Protein AF-K1RDN7-F1 (afdb_monomer_lite)

InterPro domains:
  IPR003491 Replication initiation protein-like, C-terminal [PF02486] (6-157)

Radius of gyration: 23.12 Å; chains: 1; bounding box: 84×65×44 Å

pLDDT: mean 83.83, std 17.87, range [38.31, 98.19]

Secondary structure (DSSP, 8-state):
----SS-S--HHHHHHHHHTT-EEESS--EEEEEEE-SSS-EEEEEEES-TTSSEEEEEEEHHHHHHHHHT--HHHH---EEEEEEE-HHHHHHHHHHHHH-GGGHHHHHHHHHHHHEEEB---TT---GGGSPBPHHHHHHHHTTGGGS---------------------

Structure (mmCIF, N/CA/C/O backbone):
data_AF-K1RDN7-F1
#
_entry.id   AF-K1RDN7-F1
#
loop_
_atom_site.group_PDB
_atom_site.id
_atom_site.type_symbol
_atom_site.label_atom_id
_atom_site.label_alt_id
_atom_site.label_comp_id
_atom_site.label_asym_id
_atom_site.label_entity_id
_atom_site.label_seq_id
_atom_site.pdbx_PDB_ins_code
_atom_site.Cartn_x
_atom_site.Cartn_y
_atom_site.Cartn_z
_atom_site.occupancy
_atom_site.B_iso_or_equiv
_atom_site.auth_seq_id
_atom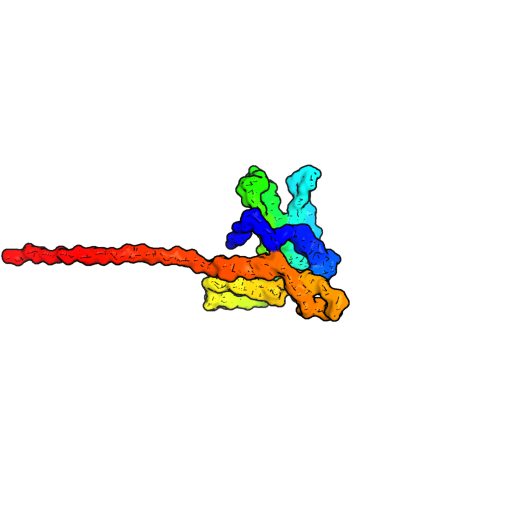_site.auth_comp_id
_atom_site.auth_asym_id
_atom_site.auth_atom_id
_atom_site.pdbx_PDB_model_num
ATOM 1 N N . MET A 1 1 ? -11.473 -11.275 1.035 1.00 49.31 1 MET A N 1
ATOM 2 C CA . MET A 1 1 ? -11.074 -10.409 2.170 1.00 49.31 1 MET A CA 1
ATOM 3 C C . MET A 1 1 ? -10.368 -11.275 3.200 1.00 49.31 1 MET A C 1
ATOM 5 O O . MET A 1 1 ? -10.988 -12.215 3.675 1.00 49.31 1 MET A O 1
ATOM 9 N N . ILE A 1 2 ? -9.098 -11.007 3.515 1.00 50.62 2 ILE A N 1
ATOM 10 C CA . ILE A 1 2 ? -8.327 -11.849 4.446 1.00 50.62 2 ILE A CA 1
ATOM 11 C C . ILE A 1 2 ? -8.415 -11.241 5.843 1.00 50.62 2 ILE A C 1
ATOM 13 O O . ILE A 1 2 ? -7.795 -10.215 6.106 1.00 50.62 2 ILE A O 1
ATOM 17 N N . ARG A 1 3 ? -9.215 -11.842 6.726 1.00 57.50 3 ARG A N 1
ATOM 18 C CA . ARG A 1 3 ? -9.171 -11.544 8.162 1.00 57.50 3 ARG A CA 1
ATOM 19 C C . ARG A 1 3 ? -8.335 -12.628 8.818 1.00 57.50 3 ARG A C 1
ATOM 21 O O . ARG A 1 3 ? -8.731 -13.790 8.816 1.00 57.50 3 ARG A O 1
ATOM 28 N N . THR A 1 4 ? -7.171 -12.271 9.338 1.00 57.75 4 THR A N 1
ATOM 29 C CA . THR A 1 4 ? -6.320 -13.197 10.086 1.00 57.75 4 THR A CA 1
ATOM 30 C C . THR A 1 4 ? -6.313 -12.795 11.554 1.00 57.75 4 THR A C 1
ATOM 32 O O . THR A 1 4 ? -6.238 -11.612 11.868 1.00 57.75 4 THR A O 1
ATOM 35 N N . LYS A 1 5 ? -6.337 -13.774 12.472 1.00 64.19 5 LYS A N 1
ATOM 36 C CA . LYS A 1 5 ? -6.191 -13.507 13.920 1.00 64.19 5 LYS A CA 1
ATOM 37 C C . LYS A 1 5 ? -4.914 -12.715 14.239 1.00 64.19 5 LYS A C 1
ATOM 39 O O . LYS A 1 5 ? -4.887 -11.940 15.184 1.00 64.19 5 LYS A O 1
ATOM 44 N N . LYS A 1 6 ? -3.860 -12.914 13.440 1.00 79.62 6 LYS A N 1
ATOM 45 C CA . LYS A 1 6 ? -2.614 -12.146 13.482 1.00 79.62 6 LYS A CA 1
ATOM 46 C C . LYS A 1 6 ? -2.371 -11.515 12.110 1.00 79.62 6 LYS A C 1
ATOM 48 O O . LYS A 1 6 ? -2.288 -12.275 11.138 1.00 79.62 6 LYS A O 1
ATOM 53 N N . PRO A 1 7 ? -2.246 -10.184 11.995 1.00 87.25 7 PRO A N 1
ATOM 54 C CA . PRO A 1 7 ? -2.003 -9.545 10.709 1.00 87.25 7 PRO A CA 1
ATOM 55 C C . PRO A 1 7 ? -0.635 -9.962 10.151 1.00 87.25 7 PRO A C 1
ATOM 57 O O . PRO A 1 7 ? 0.291 -10.280 10.903 1.00 87.25 7 PRO A O 1
ATOM 60 N N . PHE A 1 8 ? -0.500 -9.981 8.822 1.00 92.00 8 PHE A N 1
ATOM 61 C CA . PHE A 1 8 ? 0.778 -10.301 8.172 1.00 92.00 8 PHE A CA 1
ATOM 62 C C . PHE A 1 8 ? 1.851 -9.256 8.481 1.00 92.00 8 PHE A C 1
ATOM 64 O O . PHE A 1 8 ? 3.015 -9.613 8.644 1.00 92.00 8 PHE A O 1
ATOM 71 N N . PHE A 1 9 ? 1.437 -7.997 8.604 1.00 94.69 9 PHE A N 1
ATOM 72 C CA . PHE A 1 9 ? 2.261 -6.843 8.938 1.00 94.69 9 PHE A CA 1
ATOM 73 C C . PHE A 1 9 ? 1.429 -5.803 9.699 1.00 94.69 9 PHE A C 1
ATOM 75 O O . PHE A 1 9 ? 0.199 -5.811 9.635 1.00 94.69 9 PHE A O 1
ATOM 82 N N . THR A 1 10 ? 2.094 -4.881 10.390 1.00 95.88 10 THR A N 1
ATOM 83 C CA . THR A 1 10 ? 1.486 -3.639 10.886 1.00 95.88 10 THR A CA 1
ATOM 84 C C . THR A 1 10 ? 1.739 -2.495 9.905 1.00 95.88 10 THR A C 1
ATOM 86 O O . THR A 1 10 ? 2.680 -2.549 9.111 1.00 95.88 10 THR A O 1
ATOM 89 N N . ILE A 1 11 ? 0.935 -1.430 9.964 1.00 97.44 11 ILE A N 1
ATOM 90 C CA . ILE A 1 11 ? 1.168 -0.245 9.121 1.00 97.44 11 ILE A CA 1
ATOM 91 C C . ILE A 1 11 ? 2.503 0.417 9.470 1.00 97.44 11 ILE A C 1
ATOM 93 O O . ILE A 1 11 ? 3.245 0.815 8.580 1.00 97.44 11 ILE A O 1
ATOM 97 N N . GLU A 1 12 ? 2.875 0.402 10.749 1.00 96.62 12 GLU A N 1
ATOM 98 C CA . GLU A 1 12 ? 4.179 0.869 11.225 1.00 96.62 12 GLU A CA 1
ATOM 99 C C . GLU A 1 12 ? 5.355 0.091 10.605 1.00 96.62 12 GLU A C 1
ATOM 101 O O . GLU A 1 12 ? 6.395 0.664 10.291 1.00 96.62 12 GLU A O 1
ATOM 106 N N . GLN A 1 13 ? 5.208 -1.221 10.382 1.00 97.31 13 GLN A N 1
ATOM 107 C CA . GLN A 1 13 ? 6.231 -2.006 9.682 1.00 97.31 13 GLN A CA 1
ATOM 108 C C . GLN A 1 13 ? 6.373 -1.580 8.217 1.00 97.31 13 GLN A C 1
ATOM 110 O O . GLN A 1 13 ? 7.496 -1.511 7.722 1.00 97.31 13 GLN A O 1
ATOM 115 N N . ILE A 1 14 ? 5.263 -1.280 7.537 1.00 97.88 14 ILE A N 1
ATOM 116 C CA . ILE A 1 14 ? 5.277 -0.776 6.157 1.00 97.88 14 ILE A CA 1
ATOM 117 C C . ILE A 1 14 ? 5.908 0.620 6.098 1.00 97.88 14 ILE A C 1
ATOM 119 O O . ILE A 1 14 ? 6.799 0.844 5.280 1.00 97.88 14 ILE A O 1
ATOM 123 N N . LYS A 1 15 ? 5.520 1.524 7.006 1.00 97.81 15 LYS A N 1
ATOM 124 C CA . LYS A 1 15 ? 6.100 2.867 7.150 1.00 97.81 15 LYS A CA 1
ATOM 125 C C . LYS A 1 15 ? 7.619 2.798 7.291 1.00 97.81 15 LYS A C 1
ATOM 127 O O . LYS A 1 15 ? 8.331 3.356 6.464 1.00 97.81 15 LYS A O 1
ATOM 132 N N . LYS A 1 16 ? 8.119 1.999 8.241 1.00 97.88 16 LYS A N 1
ATOM 133 C CA . LYS A 1 16 ? 9.564 1.812 8.467 1.00 97.88 16 LYS A CA 1
ATOM 134 C C . LYS A 1 16 ? 10.299 1.250 7.252 1.00 97.88 16 LYS A C 1
ATOM 136 O O . LYS A 1 16 ? 11.471 1.555 7.064 1.00 97.88 16 LYS A O 1
ATOM 141 N N . LYS A 1 17 ? 9.650 0.406 6.440 1.00 97.69 17 LYS A N 1
ATOM 142 C CA . LYS A 1 17 ? 10.234 -0.065 5.177 1.00 97.69 17 LYS A CA 1
ATOM 143 C C . LYS A 1 17 ? 10.346 1.054 4.147 1.00 97.69 17 LYS A C 1
ATOM 145 O O . LYS A 1 17 ? 11.351 1.101 3.449 1.00 97.69 17 LYS A O 1
ATOM 150 N N . CYS A 1 18 ? 9.357 1.942 4.074 1.00 96.69 18 CYS A N 1
ATOM 151 C CA . CYS A 1 18 ? 9.392 3.097 3.180 1.00 96.69 18 CYS A CA 1
ATOM 152 C C . CYS A 1 18 ? 10.462 4.105 3.623 1.00 96.69 18 CYS A C 1
ATOM 154 O O . CYS A 1 18 ? 11.335 4.427 2.832 1.00 96.69 18 CYS A O 1
ATOM 156 N N . GLU A 1 19 ? 10.483 4.491 4.905 1.00 96.69 19 GLU A N 1
ATOM 157 C CA . GLU A 1 19 ? 11.457 5.446 5.474 1.00 96.69 19 GLU A CA 1
ATOM 158 C C . GLU A 1 19 ? 12.918 5.011 5.316 1.00 96.69 19 GLU A C 1
ATOM 160 O O . GLU A 1 19 ? 13.817 5.841 5.223 1.00 96.69 19 GLU A O 1
ATOM 165 N N . LYS A 1 20 ? 13.167 3.699 5.300 1.00 96.25 20 LYS A N 1
ATOM 166 C CA . LYS A 1 20 ? 14.504 3.129 5.095 1.00 96.25 20 LYS A CA 1
ATOM 167 C C . LYS A 1 20 ? 14.833 2.861 3.631 1.00 96.25 20 LYS A C 1
ATOM 169 O O . LYS A 1 20 ? 15.864 2.253 3.353 1.00 96.25 20 LYS A O 1
ATOM 174 N N . GLU A 1 21 ? 13.954 3.239 2.706 1.00 94.75 21 GLU A N 1
ATOM 175 C CA . GLU A 1 21 ? 14.094 2.934 1.282 1.00 94.75 21 GLU A CA 1
ATOM 176 C C . GLU A 1 21 ? 14.220 1.415 1.012 1.00 94.75 21 GLU A C 1
ATOM 178 O O . GLU A 1 21 ? 14.830 0.972 0.038 1.00 94.75 21 GLU A O 1
ATOM 183 N N . GLU A 1 22 ? 13.623 0.583 1.872 1.00 96.06 22 GLU A N 1
ATOM 184 C CA . GLU A 1 22 ? 13.632 -0.886 1.818 1.00 96.06 22 GLU A CA 1
ATOM 185 C C . GLU A 1 22 ? 12.418 -1.437 1.046 1.00 96.06 22 GLU A C 1
ATOM 187 O O . GLU A 1 22 ? 11.796 -2.441 1.423 1.00 96.06 22 GLU A O 1
ATOM 192 N N . PHE A 1 23 ? 12.079 -0.783 -0.063 1.00 95.88 23 PHE A N 1
ATOM 193 C CA . PHE A 1 23 ? 11.036 -1.200 -0.991 1.00 95.88 23 PHE A CA 1
ATOM 194 C C . PHE A 1 23 ? 11.439 -0.906 -2.441 1.00 95.88 23 PHE A C 1
ATOM 196 O O . PHE A 1 23 ? 12.339 -0.112 -2.715 1.00 95.88 23 PHE A O 1
ATOM 203 N N . ILE A 1 24 ? 10.786 -1.594 -3.370 1.00 93.62 24 ILE A N 1
ATOM 204 C CA . ILE A 1 24 ? 10.890 -1.383 -4.812 1.00 93.62 24 ILE A CA 1
ATOM 205 C C . ILE A 1 24 ? 9.469 -1.177 -5.315 1.00 93.62 24 ILE A C 1
ATOM 207 O O . ILE A 1 24 ? 8.608 -2.024 -5.065 1.00 93.62 24 ILE A O 1
ATOM 211 N N . SER A 1 25 ? 9.235 -0.065 -6.004 1.00 90.62 25 SER A N 1
ATOM 212 C CA . SER A 1 25 ? 7.958 0.263 -6.629 1.00 90.62 25 SER A CA 1
ATOM 213 C C . SER A 1 25 ? 8.193 0.859 -8.010 1.00 90.62 25 SER A C 1
ATOM 215 O O . SER A 1 25 ? 9.180 1.558 -8.223 1.00 90.62 25 SER A O 1
ATOM 217 N N . ASN A 1 26 ? 7.252 0.630 -8.922 1.00 79.31 26 ASN A N 1
ATOM 218 C CA . ASN A 1 26 ? 7.218 1.296 -10.229 1.00 79.31 26 ASN A CA 1
ATOM 219 C C . ASN A 1 26 ? 6.638 2.722 -10.159 1.00 79.31 26 ASN A C 1
ATOM 221 O O . ASN A 1 26 ? 6.440 3.362 -11.189 1.00 79.31 26 ASN A O 1
ATOM 225 N N . SER A 1 27 ? 6.298 3.195 -8.961 1.00 69.69 27 SER A N 1
ATOM 226 C CA . SER A 1 27 ? 5.757 4.526 -8.706 1.00 69.69 27 SER A CA 1
ATOM 227 C C . SER A 1 27 ? 6.665 5.304 -7.756 1.00 69.69 27 SER A C 1
ATOM 229 O O . SER A 1 27 ? 7.200 4.746 -6.798 1.00 69.69 27 SER A O 1
ATOM 231 N N . GLU A 1 28 ? 6.843 6.594 -8.042 1.00 70.50 28 GLU A N 1
ATOM 232 C CA . GLU A 1 28 ? 7.702 7.474 -7.253 1.00 70.50 28 GLU A CA 1
ATOM 233 C C . GLU A 1 28 ? 6.973 7.999 -6.013 1.00 70.50 28 GLU A C 1
ATOM 235 O O . GLU A 1 28 ? 5.800 8.389 -6.070 1.00 70.50 28 GLU A O 1
ATOM 240 N N . GLY A 1 29 ? 7.706 8.027 -4.900 1.00 88.19 29 GLY A N 1
ATOM 241 C CA . GLY A 1 29 ? 7.289 8.642 -3.648 1.00 88.19 29 GLY A CA 1
ATOM 242 C C . GLY A 1 29 ? 6.408 7.769 -2.755 1.00 88.19 29 GLY A C 1
ATOM 243 O O . GLY A 1 29 ? 5.723 6.834 -3.180 1.00 88.19 29 GLY A O 1
ATOM 244 N N . TYR A 1 30 ? 6.417 8.122 -1.478 1.00 94.69 30 TYR A N 1
ATOM 245 C CA . TYR A 1 30 ? 5.490 7.620 -0.478 1.00 94.69 30 TYR A CA 1
ATOM 246 C C . TYR A 1 30 ? 5.042 8.781 0.408 1.00 94.69 30 TYR A C 1
ATOM 248 O O . TYR A 1 30 ? 5.734 9.789 0.544 1.00 94.69 30 TYR A O 1
ATOM 256 N N . HIS A 1 31 ? 3.865 8.640 0.999 1.00 95.25 31 HIS A N 1
ATOM 257 C CA . HIS A 1 31 ? 3.333 9.588 1.964 1.00 95.25 31 HIS A CA 1
ATOM 258 C C . HIS A 1 31 ? 2.705 8.831 3.125 1.00 95.25 31 HIS A C 1
ATOM 260 O O . HIS A 1 31 ? 2.283 7.682 2.981 1.00 95.25 31 HIS A O 1
ATOM 266 N N . PHE A 1 32 ? 2.670 9.464 4.286 1.00 97.00 32 PHE A N 1
ATOM 267 C CA . PHE A 1 32 ? 2.204 8.842 5.502 1.00 97.00 32 PHE A CA 1
ATOM 268 C C . PHE A 1 32 ? 1.297 9.796 6.267 1.00 97.00 32 PHE A C 1
ATOM 270 O O . PHE A 1 32 ? 1.701 10.914 6.574 1.00 97.00 32 PHE A O 1
ATOM 277 N N . ASP A 1 33 ? 0.108 9.295 6.590 1.00 96.94 33 ASP A N 1
ATOM 278 C CA . ASP A 1 33 ? -0.909 9.990 7.367 1.00 96.94 33 ASP A CA 1
ATOM 279 C C . ASP A 1 33 ? -1.111 9.290 8.712 1.00 96.94 33 ASP A C 1
ATOM 281 O O . ASP A 1 33 ? -1.247 8.061 8.785 1.00 96.94 33 ASP A O 1
ATOM 285 N N . GLU A 1 34 ? -1.230 10.093 9.769 1.00 96.19 34 GLU A N 1
ATOM 286 C CA . GLU A 1 34 ? -1.779 9.668 11.053 1.00 96.19 34 GLU A CA 1
ATOM 287 C C . GLU A 1 34 ? -2.970 10.542 11.423 1.00 96.19 34 GLU A C 1
ATOM 289 O O . GLU A 1 34 ? -2.948 11.760 11.267 1.00 96.19 34 GLU A O 1
ATOM 294 N N . SER A 1 35 ? -4.007 9.910 11.959 1.00 94.50 35 SER A N 1
ATOM 295 C CA . SER A 1 35 ? -5.165 10.599 12.526 1.00 94.50 35 SER A CA 1
ATOM 296 C C . SER A 1 35 ? -5.396 10.125 13.954 1.00 94.50 35 SER A C 1
ATOM 298 O O . SER A 1 35 ? -5.110 8.969 14.279 1.00 94.50 35 SER A O 1
ATOM 300 N N . LYS A 1 36 ? -5.887 11.014 14.825 1.00 94.94 36 LYS A N 1
ATOM 301 C CA . LYS A 1 36 ? -6.220 10.660 16.210 1.00 94.94 36 LYS A CA 1
ATOM 302 C C . LYS A 1 36 ? -7.262 9.536 16.209 1.00 94.94 36 LYS A C 1
ATOM 304 O O . LYS A 1 36 ? -8.287 9.667 15.542 1.00 94.94 36 LYS A O 1
ATOM 309 N N . PHE A 1 37 ? -6.995 8.455 16.940 1.00 92.69 37 PHE A N 1
ATOM 310 C CA . PHE A 1 37 ? -7.953 7.367 17.144 1.00 92.69 37 PHE A CA 1
ATOM 311 C C . PHE A 1 37 ? -8.526 7.412 18.563 1.00 92.69 37 PHE A C 1
ATOM 313 O O . PHE A 1 37 ? -9.740 7.495 18.724 1.00 92.69 37 PHE A O 1
ATOM 320 N N . ASP A 1 38 ? -7.651 7.458 19.566 1.00 89.81 38 ASP A N 1
ATOM 321 C CA . ASP A 1 38 ? -7.985 7.752 20.960 1.00 89.81 38 ASP A CA 1
ATOM 322 C C . ASP A 1 38 ? -6.914 8.686 21.567 1.00 89.81 38 ASP A C 1
ATOM 324 O O . ASP A 1 38 ? -6.175 9.345 20.830 1.00 89.81 38 ASP A O 1
ATOM 328 N N . ASP A 1 39 ? -6.866 8.836 22.891 1.00 89.88 39 ASP A N 1
ATOM 329 C CA . ASP A 1 39 ? -5.916 9.741 23.554 1.00 89.88 39 ASP A CA 1
ATOM 330 C C . ASP A 1 39 ? -4.456 9.256 23.519 1.00 89.88 39 ASP A C 1
ATOM 332 O O . ASP A 1 39 ? -3.546 10.069 23.680 1.00 89.88 39 ASP A O 1
ATOM 336 N N . PHE A 1 40 ? -4.219 7.967 23.268 1.00 91.06 40 PHE A N 1
ATOM 337 C CA . PHE A 1 40 ? -2.891 7.345 23.287 1.00 91.06 40 PHE A CA 1
ATOM 338 C C . PHE A 1 40 ? -2.523 6.636 21.976 1.00 91.06 40 PHE A C 1
ATOM 340 O O . PHE A 1 40 ? -1.392 6.169 21.829 1.00 91.06 40 PHE A O 1
ATOM 347 N N . ASP A 1 41 ? -3.447 6.556 21.019 1.00 92.81 41 ASP A N 1
ATOM 348 C CA . ASP A 1 41 ? -3.276 5.821 19.774 1.00 92.81 41 ASP A CA 1
ATOM 349 C C . ASP A 1 41 ? -3.777 6.602 18.545 1.00 92.81 41 ASP A C 1
ATOM 351 O O . ASP A 1 41 ? -4.710 7.411 18.581 1.00 92.81 41 ASP A O 1
ATOM 355 N N . THR A 1 42 ? -3.142 6.326 17.406 1.00 95.75 42 THR A N 1
ATOM 356 C CA . THR A 1 42 ? -3.424 6.945 16.105 1.00 95.75 42 THR A CA 1
ATOM 357 C C . THR A 1 42 ? -3.737 5.892 15.051 1.00 95.75 42 THR A C 1
ATOM 359 O O . THR A 1 42 ? -3.131 4.816 15.022 1.00 95.75 42 THR A O 1
ATOM 362 N N . ALA A 1 43 ? -4.673 6.191 14.152 1.00 96.62 43 ALA A N 1
ATOM 363 C CA . ALA A 1 43 ? -4.920 5.399 12.954 1.00 96.62 43 ALA A CA 1
ATOM 364 C C . ALA A 1 43 ? -3.930 5.798 11.858 1.00 96.62 43 ALA A C 1
ATOM 366 O O . ALA A 1 43 ? -3.826 6.977 11.510 1.00 96.62 43 ALA A O 1
ATOM 367 N N . LYS A 1 44 ? -3.203 4.812 11.327 1.00 97.94 44 LYS A N 1
ATOM 368 C CA . LYS A 1 44 ? -2.080 5.023 10.411 1.00 97.94 44 LYS A CA 1
ATOM 369 C C . LYS A 1 44 ? -2.442 4.622 8.986 1.00 97.94 44 LYS A C 1
ATOM 371 O O . LYS A 1 44 ? -3.082 3.587 8.776 1.00 97.94 44 LYS A O 1
ATOM 376 N N . THR A 1 45 ? -1.960 5.395 8.015 1.00 98.19 45 THR A N 1
ATOM 377 C CA . THR A 1 45 ? -2.079 5.105 6.580 1.00 98.19 45 THR A CA 1
ATOM 378 C C . THR A 1 45 ? -0.768 5.394 5.856 1.00 98.19 45 THR A C 1
ATOM 380 O O . THR A 1 45 ? -0.214 6.478 5.979 1.00 98.19 45 THR A O 1
ATOM 383 N N . VAL A 1 46 ? -0.287 4.444 5.054 1.00 97.94 46 VAL A N 1
ATOM 384 C CA . VAL A 1 46 ? 0.838 4.620 4.126 1.00 97.94 46 VAL A CA 1
ATOM 385 C C . VAL A 1 46 ? 0.309 4.625 2.695 1.00 97.94 46 VAL A C 1
ATOM 387 O O . VAL A 1 46 ? -0.384 3.691 2.284 1.00 97.94 46 VAL A O 1
ATOM 390 N N . TYR A 1 47 ? 0.692 5.638 1.928 1.00 96.81 47 TYR A N 1
ATOM 391 C CA . TYR A 1 47 ? 0.479 5.746 0.490 1.00 96.81 47 TYR A CA 1
ATOM 392 C C . TYR A 1 47 ? 1.799 5.498 -0.232 1.00 96.81 47 TYR A C 1
ATOM 394 O O . TYR A 1 47 ? 2.824 6.053 0.158 1.00 96.81 47 TYR A O 1
ATOM 402 N N . ILE A 1 48 ? 1.780 4.698 -1.296 1.00 96.12 48 ILE A N 1
ATOM 403 C CA . ILE A 1 48 ? 2.935 4.498 -2.182 1.00 96.12 48 ILE A CA 1
ATOM 404 C C . ILE A 1 48 ? 2.506 4.823 -3.612 1.00 96.12 48 ILE A C 1
ATOM 406 O O . ILE A 1 48 ? 1.527 4.265 -4.116 1.00 96.12 48 ILE A O 1
ATOM 410 N N . GLY A 1 49 ? 3.258 5.710 -4.259 1.00 91.94 49 GLY A N 1
ATOM 411 C CA . GLY A 1 49 ? 2.959 6.274 -5.568 1.00 91.94 49 GLY A CA 1
ATOM 412 C C . GLY A 1 49 ? 2.144 7.566 -5.513 1.00 91.94 49 GLY A C 1
ATOM 413 O O . GLY A 1 49 ? 1.283 7.762 -4.654 1.00 91.94 49 GLY A O 1
ATOM 414 N N . ALA A 1 50 ? 2.398 8.455 -6.472 1.00 82.00 50 ALA A N 1
ATOM 415 C CA . ALA A 1 50 ? 1.716 9.741 -6.577 1.00 82.00 50 ALA A CA 1
ATOM 416 C C . ALA A 1 50 ? 0.202 9.594 -6.832 1.00 82.00 50 ALA A C 1
ATOM 418 O O . ALA A 1 50 ? -0.239 8.715 -7.574 1.00 82.00 50 ALA A O 1
ATOM 419 N N . GLY A 1 51 ? -0.612 10.517 -6.306 1.00 71.19 51 GLY A N 1
ATOM 420 C CA . GLY A 1 51 ? -2.080 10.472 -6.438 1.00 71.19 51 GLY A CA 1
ATOM 421 C C . GLY A 1 51 ? -2.617 10.522 -7.881 1.00 71.19 51 GLY A C 1
ATOM 422 O O . GLY A 1 51 ? -3.721 10.031 -8.144 1.00 71.19 51 GLY A O 1
ATOM 423 N N . LYS A 1 52 ? -1.823 11.076 -8.811 1.00 79.88 52 LYS A N 1
ATOM 424 C CA . LYS A 1 52 ? -2.099 11.132 -10.260 1.00 79.88 52 LYS A CA 1
ATOM 425 C C . LYS A 1 52 ? -1.477 9.976 -11.057 1.00 79.88 52 LYS A C 1
ATOM 427 O O . LYS A 1 52 ? -1.676 9.910 -12.261 1.00 79.88 52 LYS A O 1
ATOM 432 N N . SER A 1 53 ? -0.707 9.093 -10.422 1.00 83.06 53 SER A N 1
ATOM 433 C CA . SER A 1 53 ? -0.073 7.974 -11.123 1.00 83.06 53 SER A CA 1
ATOM 434 C C . SER A 1 53 ? -1.108 6.947 -11.597 1.00 83.06 53 SER A C 1
ATOM 436 O O . SER A 1 53 ? -2.173 6.788 -10.996 1.00 83.06 53 SER A O 1
ATOM 438 N N . GLY A 1 54 ? -0.767 6.212 -12.659 1.00 87.62 54 GLY A N 1
ATOM 439 C CA . GLY A 1 54 ? -1.595 5.115 -13.168 1.00 87.62 54 GLY A CA 1
ATOM 440 C C . GLY A 1 54 ? -1.711 3.924 -12.208 1.00 87.62 54 GLY A C 1
ATOM 441 O O . GLY A 1 54 ? -2.556 3.057 -12.423 1.00 87.62 54 GLY A O 1
ATOM 442 N N . LEU A 1 55 ? -0.856 3.856 -11.178 1.00 90.38 55 LEU A N 1
ATOM 443 C CA . LEU A 1 55 ? -0.836 2.795 -10.174 1.00 90.38 55 LEU A CA 1
ATOM 444 C C . LEU A 1 55 ? -0.341 3.322 -8.821 1.00 90.38 55 LEU A C 1
ATOM 446 O O . LEU A 1 55 ? 0.817 3.723 -8.700 1.00 90.38 55 LEU A O 1
ATOM 450 N N . SER A 1 56 ? -1.191 3.248 -7.798 1.00 93.94 56 SER A N 1
ATOM 451 C CA . SER A 1 56 ? -0.844 3.607 -6.419 1.00 93.94 56 SER A CA 1
ATOM 452 C C . SER A 1 56 ? -1.381 2.599 -5.406 1.00 93.94 56 SER A C 1
ATOM 454 O O . SER A 1 56 ? -2.266 1.792 -5.704 1.00 93.94 56 SER A O 1
ATOM 456 N N . TYR A 1 57 ? -0.832 2.643 -4.194 1.00 95.25 57 TYR A N 1
ATOM 457 C CA . TYR A 1 57 ? -1.161 1.717 -3.116 1.00 95.25 57 TYR A CA 1
ATOM 458 C C . TYR A 1 57 ? -1.503 2.456 -1.831 1.00 95.25 57 TYR A C 1
ATOM 460 O O . TYR A 1 57 ? -0.909 3.491 -1.531 1.00 95.25 57 TYR A O 1
ATOM 468 N N . ARG A 1 58 ? -2.422 1.885 -1.046 1.00 96.19 58 ARG A N 1
ATOM 469 C CA . ARG A 1 58 ? -2.747 2.337 0.312 1.00 96.19 58 ARG A CA 1
ATOM 470 C C . ARG A 1 58 ? -2.692 1.174 1.288 1.00 96.19 58 ARG A C 1
ATOM 472 O O . ARG A 1 58 ? -3.313 0.141 1.047 1.00 96.19 58 ARG A O 1
ATOM 479 N N . PHE A 1 59 ? -1.999 1.362 2.403 1.00 97.25 59 PHE A N 1
ATOM 480 C CA . PHE A 1 59 ? -1.941 0.424 3.522 1.00 97.25 59 PHE A CA 1
ATOM 481 C C . PHE A 1 59 ? -2.425 1.130 4.775 1.00 97.25 59 PHE A C 1
ATOM 483 O O . PHE A 1 59 ? -1.815 2.121 5.160 1.00 97.25 59 PHE A O 1
ATOM 490 N N . TYR A 1 60 ? -3.482 0.645 5.425 1.00 97.50 60 TYR A N 1
ATOM 491 C CA . TYR A 1 60 ? -4.031 1.362 6.577 1.00 97.50 60 TYR A CA 1
ATOM 492 C C . TYR A 1 60 ? -4.714 0.491 7.632 1.00 97.50 60 TYR A C 1
ATOM 494 O O . TYR A 1 60 ? -5.107 -0.657 7.381 1.00 97.50 60 TYR A O 1
ATOM 502 N N . ASP A 1 61 ? -4.843 1.072 8.825 1.00 97.06 61 ASP A N 1
ATOM 503 C CA . ASP A 1 61 ? -5.549 0.517 9.980 1.00 97.06 61 ASP A CA 1
ATOM 504 C C . ASP A 1 61 ? -7.068 0.548 9.752 1.00 97.06 61 ASP A C 1
ATOM 506 O O . ASP A 1 61 ? -7.778 1.470 10.160 1.00 97.06 61 ASP A O 1
ATOM 510 N N . LYS A 1 62 ? -7.584 -0.465 9.049 1.00 95.19 62 LYS A N 1
ATOM 511 C CA . LYS A 1 62 ? -9.011 -0.543 8.725 1.00 95.19 62 LYS A CA 1
ATOM 512 C C . LYS A 1 62 ? -9.868 -0.858 9.943 1.00 95.19 62 LYS A C 1
ATOM 514 O O . LYS A 1 62 ? -11.014 -0.424 9.994 1.00 95.19 62 LYS A O 1
ATOM 519 N N . ASP A 1 63 ? -9.319 -1.601 10.895 1.00 94.88 63 ASP A N 1
ATOM 520 C CA . ASP A 1 63 ? -9.932 -1.815 12.201 1.00 94.88 63 ASP A CA 1
ATOM 521 C C . ASP A 1 63 ? 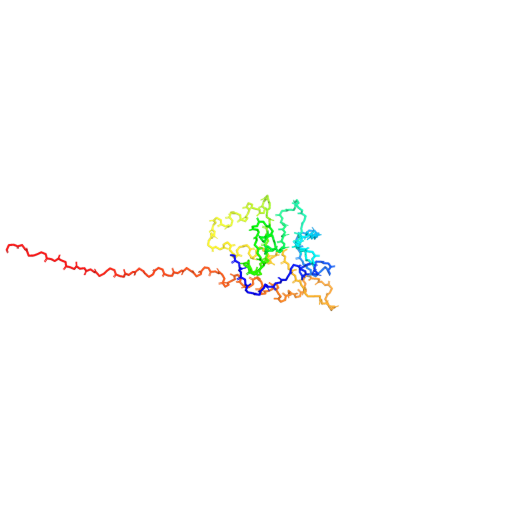-10.277 -0.484 12.871 1.00 94.88 63 ASP A C 1
ATOM 523 O O . ASP A 1 63 ? -11.445 -0.238 13.162 1.00 94.88 63 ASP A O 1
ATOM 527 N N . LYS A 1 64 ? -9.298 0.416 12.985 1.00 95.94 64 LYS A N 1
ATOM 528 C CA . LYS A 1 64 ? -9.493 1.751 13.563 1.00 95.94 64 LYS A CA 1
ATOM 529 C C . LYS A 1 64 ? -10.485 2.600 12.771 1.00 95.94 64 LYS A C 1
ATOM 531 O O . LYS A 1 64 ? -11.375 3.198 13.365 1.00 95.94 64 LYS A O 1
ATOM 536 N N . GLU A 1 65 ? -10.411 2.593 11.437 1.00 94.88 65 GLU A N 1
ATOM 537 C CA . GLU A 1 65 ? -11.397 3.306 10.607 1.00 94.88 65 GLU A CA 1
ATOM 538 C C . GLU A 1 65 ? -12.834 2.823 10.879 1.00 94.88 65 GLU A C 1
ATOM 540 O O . GLU A 1 65 ? -13.758 3.628 10.984 1.00 94.88 65 GLU A O 1
ATOM 545 N N . VAL A 1 66 ? -13.036 1.506 10.990 1.00 94.69 66 VAL A N 1
ATOM 546 C CA . VAL A 1 66 ? -14.355 0.910 11.245 1.00 94.69 66 VAL A CA 1
ATOM 547 C C . VAL A 1 66 ? -14.834 1.229 12.657 1.00 94.69 66 VAL A C 1
ATOM 549 O O . VAL A 1 66 ? -16.001 1.584 12.815 1.00 94.69 66 VAL A O 1
ATOM 552 N N . CYS A 1 67 ? -13.955 1.141 13.657 1.00 95.19 67 CYS A N 1
ATOM 553 C CA . CYS A 1 67 ? -14.246 1.531 15.034 1.00 95.19 67 CYS A CA 1
ATOM 554 C C . CYS A 1 67 ? -14.769 2.970 15.107 1.00 95.19 67 CYS A C 1
ATOM 556 O O . CYS A 1 67 ? -15.866 3.189 15.620 1.00 95.19 67 CYS A O 1
ATOM 558 N N . SER A 1 68 ? -14.053 3.927 14.504 1.00 93.00 68 SER A N 1
ATOM 559 C CA . SER A 1 68 ? -14.451 5.339 14.500 1.00 93.00 68 SER A CA 1
ATOM 560 C C . SER A 1 68 ? -15.751 5.594 13.728 1.00 93.00 68 SER A C 1
ATOM 562 O O . SER A 1 68 ? -16.591 6.363 14.182 1.00 93.00 68 SER A O 1
ATOM 564 N N . LYS A 1 69 ? -15.953 4.950 12.569 1.00 94.56 69 LYS A N 1
ATOM 565 C CA . LYS A 1 69 ? -17.146 5.180 11.727 1.00 94.56 69 LYS A CA 1
ATOM 566 C C . LYS A 1 69 ? -18.421 4.541 12.259 1.00 94.56 69 LYS A C 1
ATOM 568 O O . LYS A 1 69 ? -19.508 5.036 11.982 1.00 94.56 69 LYS A O 1
ATOM 573 N N . HIS A 1 70 ? -18.297 3.411 12.947 1.00 94.31 70 HIS A N 1
ATOM 574 C CA . HIS A 1 70 ? -19.441 2.603 13.365 1.00 94.31 70 HIS A CA 1
ATOM 575 C C . HIS A 1 70 ? -19.606 2.529 14.884 1.00 94.31 70 HIS A C 1
ATOM 577 O O . HIS A 1 70 ? -20.423 1.738 15.345 1.00 94.31 70 HIS A O 1
ATOM 583 N N . ASN A 1 71 ? -18.850 3.336 15.636 1.00 92.38 71 ASN A N 1
ATOM 584 C CA . ASN A 1 71 ? -18.844 3.360 17.098 1.00 92.38 71 ASN A CA 1
ATOM 585 C C . ASN A 1 71 ? -18.663 1.956 17.708 1.00 92.38 71 ASN A C 1
ATOM 587 O O . ASN A 1 71 ? -19.456 1.516 18.537 1.00 92.38 71 ASN A O 1
ATOM 591 N N . LYS A 1 72 ? -17.644 1.233 17.226 1.00 93.12 72 LYS A N 1
ATOM 592 C CA . LYS A 1 72 ? -17.296 -0.123 17.680 1.00 93.12 72 LYS A CA 1
ATOM 593 C C . LYS A 1 72 ? -15.955 -0.136 18.391 1.00 93.12 72 LYS A C 1
ATOM 595 O O . LYS A 1 72 ? -15.058 0.628 18.045 1.00 93.12 72 LYS A O 1
ATOM 600 N N . THR A 1 73 ? -15.785 -1.070 19.310 1.00 92.50 73 THR A N 1
ATOM 601 C CA . THR A 1 73 ? -14.509 -1.341 19.979 1.00 92.50 73 THR A CA 1
ATOM 602 C C . THR A 1 73 ? -13.568 -2.167 19.093 1.00 92.50 73 THR A C 1
ATOM 604 O O . THR A 1 73 ? -14.001 -2.852 18.160 1.00 92.50 73 THR A O 1
ATOM 607 N N . LEU A 1 74 ? -12.259 -2.125 19.377 1.00 90.94 74 LEU A N 1
ATOM 608 C CA . LEU A 1 74 ? -11.275 -2.958 18.670 1.00 90.94 74 LEU A CA 1
ATOM 609 C C . LEU A 1 74 ? -11.506 -4.456 18.911 1.00 90.94 74 LEU A C 1
ATOM 611 O O . LEU A 1 74 ? -11.229 -5.255 18.016 1.00 90.94 74 LEU A O 1
ATOM 615 N N . ASP A 1 75 ? -12.052 -4.830 20.069 1.00 91.69 75 ASP A N 1
ATOM 616 C CA . ASP A 1 75 ? -12.379 -6.220 20.396 1.00 91.69 75 ASP A CA 1
ATOM 617 C C . ASP A 1 75 ? -13.502 -6.762 19.502 1.00 91.69 75 ASP A C 1
ATOM 619 O O . ASP A 1 75 ? -13.422 -7.890 19.014 1.00 91.69 75 ASP A O 1
ATOM 623 N N . GLU A 1 76 ? -14.516 -5.943 19.206 1.00 91.62 76 GLU A N 1
ATOM 624 C CA . GLU A 1 76 ? -15.605 -6.315 18.295 1.00 91.62 76 GLU A CA 1
ATOM 625 C C . GLU A 1 76 ? -15.150 -6.420 16.834 1.00 91.62 76 GLU A C 1
ATOM 627 O O . GLU A 1 76 ? -15.646 -7.259 16.077 1.00 91.62 76 GLU A O 1
ATOM 632 N N . VAL A 1 77 ? -14.242 -5.540 16.401 1.00 91.44 77 VAL A N 1
ATOM 633 C CA . VAL A 1 77 ? -13.784 -5.491 15.002 1.00 91.44 77 VAL A CA 1
ATOM 634 C C . VAL A 1 77 ? -12.685 -6.522 14.732 1.00 91.44 77 VAL A C 1
ATOM 636 O O . VAL A 1 77 ? -12.634 -7.107 13.643 1.00 91.44 77 VAL A O 1
ATOM 639 N N . GLY A 1 78 ? -11.832 -6.772 15.725 1.00 90.81 78 GLY A N 1
ATOM 640 C CA . GLY A 1 78 ? -10.609 -7.550 15.595 1.00 90.81 78 GLY A CA 1
ATOM 641 C C . GLY A 1 78 ? -9.546 -6.848 14.744 1.00 90.81 78 GLY A C 1
ATOM 642 O O . GLY A 1 78 ? -9.784 -5.817 14.116 1.00 90.81 78 GLY A O 1
ATOM 643 N N . SER A 1 79 ? -8.343 -7.427 14.692 1.00 90.44 79 SER A N 1
ATOM 644 C CA . SER A 1 79 ? -7.245 -6.842 13.915 1.00 90.44 79 SER A CA 1
ATOM 645 C C . SER A 1 79 ? -7.538 -6.872 12.416 1.00 90.44 79 SER A C 1
ATOM 647 O O . SER A 1 79 ? -7.758 -7.933 11.824 1.00 90.44 79 SER A O 1
ATOM 649 N N . TRP A 1 80 ? -7.486 -5.702 11.781 1.00 92.06 80 TRP A N 1
ATOM 650 C CA . TRP A 1 80 ? -7.751 -5.568 10.356 1.00 92.06 80 TRP A CA 1
ATOM 651 C C . TRP A 1 80 ? -6.886 -4.482 9.722 1.00 92.06 80 TRP A C 1
ATOM 653 O O . TRP A 1 80 ? -7.121 -3.287 9.876 1.00 92.06 80 TRP A O 1
ATOM 663 N N . LYS A 1 81 ? -5.910 -4.920 8.922 1.00 94.31 81 LYS A N 1
ATOM 664 C CA . LYS A 1 81 ? -5.121 -4.054 8.037 1.00 94.31 81 LYS A CA 1
ATOM 665 C C . LYS A 1 81 ? -5.587 -4.240 6.604 1.00 94.31 81 LYS A C 1
ATOM 667 O O . LYS A 1 81 ? -5.799 -5.376 6.171 1.00 94.31 81 LYS A O 1
ATOM 672 N N . ARG A 1 82 ? -5.790 -3.143 5.876 1.00 94.19 82 ARG A N 1
ATOM 673 C CA . ARG A 1 82 ? -6.207 -3.202 4.474 1.00 94.19 82 ARG A CA 1
ATOM 674 C C . ARG A 1 82 ? -5.088 -2.729 3.561 1.00 94.19 82 ARG A C 1
ATOM 676 O O . ARG A 1 82 ? -4.455 -1.716 3.833 1.00 94.19 82 ARG A O 1
ATOM 683 N N . THR A 1 83 ? -4.914 -3.463 2.469 1.00 94.06 83 THR A N 1
ATOM 684 C CA . THR A 1 83 ? -4.142 -3.057 1.297 1.00 94.06 83 THR A CA 1
ATOM 685 C C . THR A 1 83 ? -5.114 -2.761 0.166 1.00 94.06 83 THR A C 1
ATOM 687 O O . THR A 1 83 ? -5.950 -3.603 -0.162 1.00 94.06 83 THR A O 1
ATOM 690 N N . GLU A 1 84 ? -5.013 -1.576 -0.419 1.00 94.31 84 GLU A N 1
ATOM 691 C CA . GLU A 1 84 ? -5.736 -1.187 -1.626 1.00 94.31 84 GLU A CA 1
ATOM 692 C C . GLU A 1 84 ? -4.732 -0.881 -2.734 1.00 94.31 84 GLU A C 1
ATOM 694 O O . GLU A 1 84 ? -3.691 -0.274 -2.486 1.00 94.31 84 GLU A O 1
ATOM 699 N N . MET A 1 85 ? -5.063 -1.301 -3.952 1.00 92.00 85 MET A N 1
ATOM 700 C CA . MET A 1 85 ? -4.330 -0.986 -5.171 1.00 92.00 85 MET A CA 1
ATOM 701 C C . MET A 1 85 ? -5.274 -0.213 -6.083 1.00 92.00 85 MET A C 1
ATOM 703 O O . MET A 1 85 ? -6.371 -0.684 -6.385 1.00 92.00 85 MET A O 1
ATOM 707 N N . GLN A 1 86 ? -4.860 0.978 -6.492 1.00 92.81 86 GLN A N 1
ATOM 708 C CA . GLN A 1 86 ? -5.631 1.850 -7.358 1.00 92.81 86 GLN A CA 1
ATOM 709 C C . GLN A 1 86 ? -4.978 1.905 -8.736 1.00 92.81 86 GLN A C 1
ATOM 711 O O . GLN A 1 86 ? -3.804 2.242 -8.853 1.00 92.81 86 GLN A O 1
ATOM 716 N N . LEU A 1 87 ? -5.765 1.601 -9.766 1.00 92.31 87 LEU A N 1
ATOM 717 C CA . LEU A 1 87 ? -5.387 1.684 -11.175 1.00 92.31 87 LEU A CA 1
ATOM 718 C C . LEU A 1 87 ? -6.125 2.859 -11.826 1.00 92.31 87 LEU A C 1
ATOM 720 O O . LEU A 1 87 ? -7.271 3.139 -11.464 1.00 92.31 87 LEU A O 1
ATOM 724 N N . ARG A 1 88 ? -5.493 3.532 -12.790 1.00 91.75 88 ARG A N 1
ATOM 725 C CA . ARG A 1 88 ? -6.123 4.574 -13.620 1.00 91.75 88 ARG A CA 1
ATOM 726 C C . ARG A 1 88 ? -5.845 4.339 -15.103 1.00 91.75 88 ARG A C 1
ATOM 728 O O . ARG A 1 88 ? -4.926 3.592 -15.446 1.00 91.75 88 ARG A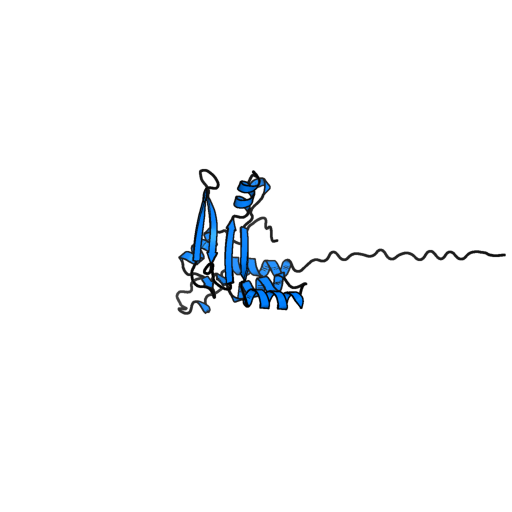 O 1
ATOM 735 N N . ASP A 1 89 ? -6.651 4.985 -15.938 1.00 92.62 89 ASP A N 1
ATOM 736 C CA . ASP A 1 89 ? -6.472 5.096 -17.388 1.00 92.62 89 ASP A CA 1
ATOM 737 C C . ASP A 1 89 ? -6.200 3.732 -18.047 1.00 92.62 89 ASP A C 1
ATOM 739 O O . ASP A 1 89 ? -6.893 2.748 -17.759 1.00 92.62 89 ASP A O 1
ATOM 743 N N . ASP A 1 90 ? -5.169 3.642 -18.884 1.00 92.00 90 ASP A N 1
ATOM 744 C CA . ASP A 1 90 ? -4.817 2.433 -19.632 1.00 92.00 90 ASP A CA 1
ATOM 745 C C . ASP A 1 90 ? -4.547 1.227 -18.725 1.00 92.00 90 ASP A C 1
ATOM 747 O O . ASP A 1 90 ? -4.890 0.096 -19.073 1.00 92.00 90 ASP A O 1
ATOM 751 N N . LYS A 1 91 ? -3.989 1.444 -17.523 1.00 90.00 91 LYS A N 1
ATOM 752 C CA . LYS A 1 91 ? -3.737 0.349 -16.571 1.00 90.00 91 LYS A CA 1
ATOM 753 C C . LYS A 1 91 ? -5.038 -0.226 -16.020 1.00 90.00 91 LYS A C 1
ATOM 755 O O . LYS A 1 91 ? -5.145 -1.441 -15.855 1.00 90.00 91 LYS A O 1
ATOM 760 N N . ALA A 1 92 ? -6.022 0.629 -15.742 1.00 92.56 92 ALA A N 1
ATOM 761 C CA . ALA A 1 92 ? -7.342 0.185 -15.306 1.00 92.56 92 ALA A CA 1
ATOM 762 C C . ALA A 1 92 ? -8.073 -0.548 -16.435 1.00 92.56 92 ALA A C 1
ATOM 764 O O . ALA A 1 92 ? -8.633 -1.619 -16.202 1.00 92.56 92 ALA A O 1
ATOM 765 N N . HIS A 1 93 ? -8.014 -0.011 -17.658 1.00 93.44 93 HIS A N 1
ATOM 766 C CA . HIS A 1 93 ? -8.622 -0.639 -18.827 1.00 93.44 93 HIS A CA 1
ATOM 767 C C . HIS A 1 93 ? -8.024 -2.027 -19.104 1.00 93.44 93 HIS A C 1
ATOM 769 O O . HIS A 1 93 ? -8.760 -3.009 -19.184 1.00 93.44 93 HIS A O 1
ATOM 775 N N . ALA A 1 94 ? -6.694 -2.141 -19.161 1.00 91.62 94 ALA A N 1
ATOM 776 C CA . ALA A 1 94 ? -6.009 -3.410 -19.402 1.00 91.62 94 ALA A CA 1
ATOM 777 C C . ALA A 1 94 ? -6.312 -4.462 -18.322 1.00 91.62 94 ALA A C 1
ATOM 779 O O . ALA A 1 94 ? -6.563 -5.629 -18.639 1.00 91.62 94 ALA A O 1
ATOM 780 N N . PHE A 1 95 ? -6.344 -4.056 -17.047 1.00 91.25 95 PHE A N 1
ATOM 781 C CA . PHE A 1 95 ? -6.731 -4.952 -15.957 1.00 91.25 95 PHE A CA 1
ATOM 782 C C . PHE A 1 95 ? -8.184 -5.425 -16.105 1.00 91.25 95 PHE A C 1
ATOM 784 O O . PHE A 1 95 ? -8.454 -6.616 -15.965 1.00 91.25 95 PHE 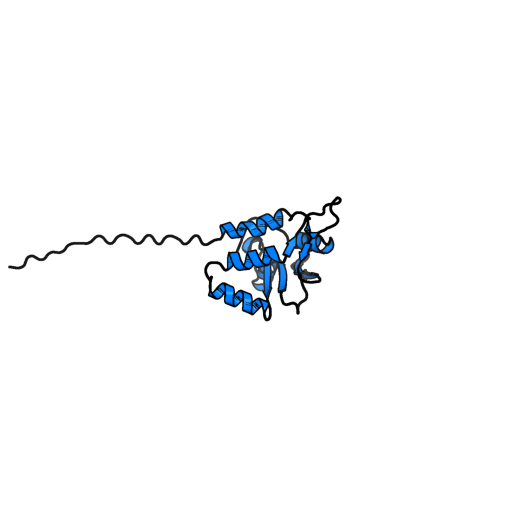A O 1
ATOM 791 N N . ALA A 1 96 ? -9.113 -4.522 -16.439 1.00 91.06 96 ALA A N 1
ATOM 792 C CA . ALA A 1 96 ? -10.523 -4.856 -16.627 1.00 91.06 96 ALA A CA 1
ATOM 793 C C . ALA A 1 96 ? -10.749 -5.823 -17.801 1.00 91.06 96 ALA A C 1
ATOM 795 O O . ALA A 1 96 ? -11.518 -6.773 -17.663 1.00 91.06 96 ALA A O 1
ATOM 796 N N . MET A 1 97 ? -10.051 -5.625 -18.923 1.00 92.31 97 MET A N 1
ATOM 797 C CA . MET A 1 97 ? -10.117 -6.532 -20.073 1.00 92.31 97 MET A CA 1
ATOM 798 C C . MET A 1 97 ? -9.559 -7.918 -19.729 1.00 92.31 97 MET A C 1
ATOM 800 O O . MET A 1 97 ? -10.206 -8.922 -20.003 1.00 92.31 97 MET A O 1
ATOM 804 N N . THR A 1 98 ? -8.429 -7.976 -19.018 1.00 88.06 98 THR A N 1
ATOM 805 C CA . THR A 1 98 ? -7.850 -9.250 -18.554 1.00 88.06 98 THR A CA 1
ATOM 806 C C . THR A 1 98 ? -8.797 -9.986 -17.600 1.00 88.06 98 THR A C 1
ATOM 808 O O . THR A 1 98 ? -8.984 -11.196 -17.707 1.00 88.06 98 THR A O 1
ATOM 811 N N . PHE A 1 99 ? -9.430 -9.258 -16.676 1.00 87.31 99 PHE A N 1
ATOM 812 C CA . PHE A 1 99 ? -10.405 -9.820 -15.743 1.00 87.31 99 PHE A CA 1
ATOM 813 C C . PHE A 1 99 ? -11.668 -10.328 -16.451 1.00 87.31 99 PHE A C 1
ATOM 815 O O . PHE A 1 99 ? -12.177 -11.383 -16.081 1.00 87.31 99 PHE A O 1
ATOM 822 N N . LYS A 1 100 ? -12.160 -9.620 -17.476 1.00 88.69 100 LYS A N 1
ATOM 823 C CA . LYS A 1 100 ? -13.318 -10.048 -18.277 1.00 88.69 100 LYS A CA 1
ATOM 824 C C . LYS A 1 100 ? -13.101 -11.434 -18.890 1.00 88.69 100 LYS A C 1
ATOM 826 O O . LYS A 1 100 ? -14.023 -12.246 -18.878 1.00 88.69 100 LYS A O 1
ATOM 831 N N . ASP A 1 101 ? -11.893 -11.700 -19.375 1.00 86.88 101 ASP A N 1
ATOM 832 C CA . ASP A 1 101 ? -11.548 -12.977 -20.005 1.00 86.88 101 ASP A CA 1
ATOM 833 C C . ASP A 1 101 ? -11.255 -14.083 -18.974 1.00 86.88 101 ASP A C 1
ATOM 835 O O . ASP A 1 101 ? -11.337 -15.269 -19.295 1.00 86.88 101 ASP A O 1
ATOM 839 N N . ARG A 1 102 ? -10.924 -13.711 -17.726 1.00 82.81 102 ARG A N 1
ATOM 840 C CA . ARG A 1 102 ? -10.547 -14.634 -16.637 1.00 82.81 102 ARG A CA 1
ATOM 841 C C . ARG A 1 102 ? -11.175 -14.254 -15.283 1.00 82.81 102 ARG A C 1
ATOM 843 O O . ARG A 1 102 ? -10.464 -13.992 -14.309 1.00 82.81 102 ARG A O 1
ATOM 850 N N . PRO A 1 103 ? -12.513 -14.244 -15.158 1.00 73.19 103 PRO A N 1
ATOM 851 C CA . PRO A 1 103 ? -13.183 -13.663 -13.993 1.00 73.19 103 PRO A CA 1
ATOM 852 C C . PRO A 1 103 ? -12.979 -14.455 -12.692 1.00 73.19 103 PRO A C 1
ATOM 854 O O . PRO A 1 103 ? -13.013 -13.887 -11.601 1.00 73.19 103 PRO A O 1
ATOM 857 N N . LEU A 1 104 ? -12.732 -15.765 -12.777 1.00 74.44 104 LEU A N 1
ATOM 858 C CA . LEU A 1 104 ? -12.475 -16.604 -11.599 1.00 74.44 104 LEU A CA 1
ATOM 859 C C . LEU A 1 104 ? -11.082 -16.367 -10.985 1.00 74.44 104 LEU A C 1
ATOM 861 O O . LEU A 1 104 ? -10.823 -16.809 -9.868 1.00 74.44 104 LEU A O 1
ATOM 865 N N . GLU A 1 105 ? -10.212 -15.626 -11.677 1.00 81.19 105 GLU A N 1
ATOM 866 C CA . GLU A 1 105 ? -8.808 -15.410 -11.316 1.00 81.19 105 GLU A CA 1
ATOM 867 C C . GLU A 1 105 ? -8.544 -14.013 -10.730 1.00 81.19 105 GLU A C 1
ATOM 869 O O . GLU A 1 105 ? -7.389 -13.623 -10.592 1.00 81.19 105 GLU A O 1
ATOM 874 N N . LEU A 1 106 ? -9.572 -13.239 -10.342 1.00 82.88 106 LEU A N 1
ATOM 875 C CA . LEU A 1 106 ? -9.390 -11.861 -9.841 1.00 82.88 106 LEU A CA 1
ATOM 876 C C . LEU A 1 106 ? -8.316 -11.745 -8.755 1.00 82.88 106 LEU A C 1
ATOM 878 O O . LEU A 1 106 ? -7.515 -10.813 -8.769 1.00 82.88 106 LEU A O 1
ATOM 882 N N . GLY A 1 107 ? -8.316 -12.684 -7.804 1.00 81.44 107 GLY A N 1
ATOM 883 C CA . GLY A 1 107 ? -7.319 -12.728 -6.738 1.00 81.44 107 GLY A CA 1
ATOM 884 C C . GLY A 1 107 ? -5.908 -12.927 -7.289 1.00 81.44 107 GLY A C 1
ATOM 885 O O . GLY A 1 107 ? -4.998 -12.200 -6.911 1.00 81.44 107 GLY A O 1
ATOM 886 N N . GLU A 1 108 ? -5.734 -13.851 -8.228 1.00 83.38 108 GLU A N 1
ATOM 887 C CA . GLU A 1 108 ? -4.442 -14.139 -8.859 1.00 83.38 108 GLU A CA 1
ATOM 888 C C . GLU A 1 108 ? -3.955 -12.958 -9.699 1.00 83.38 108 GLU A C 1
ATOM 890 O O . GLU A 1 108 ? -2.810 -12.538 -9.559 1.00 83.38 108 GLU A O 1
ATOM 895 N N . LEU A 1 109 ? -4.840 -12.356 -10.498 1.00 87.06 109 LEU A N 1
ATOM 896 C CA . LEU A 1 109 ? -4.534 -11.176 -11.305 1.00 87.06 109 LEU A CA 1
ATOM 897 C C . LEU A 1 109 ? -4.138 -9.984 -10.428 1.00 87.06 109 LEU A C 1
ATOM 899 O O . LEU A 1 109 ? -3.121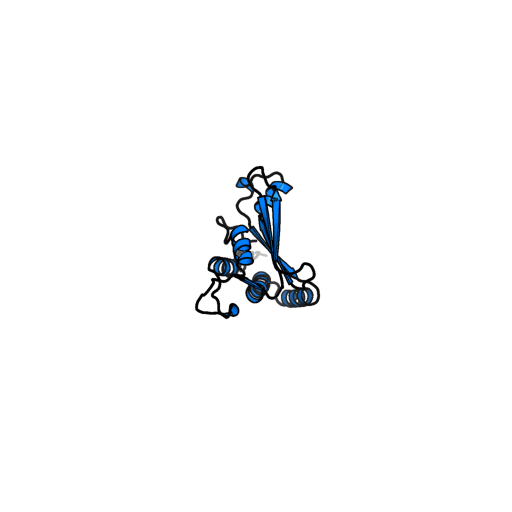 -9.336 -10.678 1.00 87.06 109 LEU A O 1
ATOM 903 N N . ALA A 1 110 ? -4.913 -9.695 -9.378 1.00 88.62 110 ALA A N 1
ATOM 904 C CA . ALA A 1 110 ? -4.645 -8.572 -8.487 1.00 88.62 110 ALA A CA 1
ATOM 905 C C . ALA A 1 110 ? -3.334 -8.755 -7.709 1.00 88.62 110 ALA A C 1
ATOM 907 O O . ALA A 1 110 ? -2.539 -7.820 -7.614 1.00 88.62 110 ALA A O 1
ATOM 908 N N . PHE A 1 111 ? -3.085 -9.952 -7.169 1.00 88.38 111 PHE A N 1
ATOM 909 C CA . PHE A 1 111 ? -1.874 -10.225 -6.395 1.00 88.38 111 PHE A CA 1
ATOM 910 C C . PHE A 1 111 ? -0.638 -10.408 -7.271 1.00 88.38 111 PHE A C 1
ATOM 912 O O . PHE A 1 111 ? 0.435 -9.971 -6.869 1.00 88.38 111 PHE A O 1
ATOM 919 N N . GLY A 1 112 ? -0.779 -10.962 -8.476 1.00 88.31 112 GLY A N 1
ATOM 920 C CA . GLY A 1 112 ? 0.286 -10.994 -9.474 1.00 88.31 112 GLY A CA 1
ATOM 921 C C . GLY A 1 112 ? 0.704 -9.583 -9.884 1.00 88.31 112 GLY A C 1
ATOM 922 O O . GLY A 1 112 ? 1.892 -9.260 -9.871 1.00 88.31 112 GLY A O 1
ATOM 923 N N . LEU A 1 113 ? -0.268 -8.700 -10.145 1.00 90.38 113 LEU A N 1
ATOM 924 C CA . LEU A 1 113 ? 0.008 -7.293 -10.434 1.00 90.38 113 LEU A CA 1
ATOM 925 C C . LEU A 1 113 ? 0.702 -6.603 -9.251 1.00 90.38 113 LEU A C 1
ATOM 927 O O . LEU A 1 113 ? 1.705 -5.919 -9.453 1.00 90.38 113 LEU A O 1
ATOM 931 N N . LEU A 1 114 ? 0.214 -6.815 -8.027 1.00 92.06 114 LEU A N 1
ATOM 932 C CA . LEU A 1 114 ? 0.821 -6.270 -6.814 1.00 92.06 114 LEU A CA 1
ATOM 933 C C . LEU A 1 114 ? 2.264 -6.763 -6.625 1.00 92.06 114 LEU A C 1
ATOM 935 O O . LEU A 1 114 ? 3.164 -5.948 -6.450 1.00 92.06 114 LEU A O 1
ATOM 939 N N . ALA A 1 115 ? 2.499 -8.075 -6.703 1.00 90.75 115 ALA A N 1
ATOM 940 C CA . ALA A 1 115 ? 3.813 -8.690 -6.514 1.00 90.75 115 ALA A CA 1
ATOM 941 C C . ALA A 1 115 ? 4.839 -8.229 -7.559 1.00 90.75 115 ALA A C 1
ATOM 943 O O . ALA A 1 115 ? 6.014 -8.058 -7.233 1.00 90.75 115 ALA A O 1
ATOM 944 N N . ASN A 1 116 ? 4.393 -7.997 -8.797 1.00 89.94 116 ASN A N 1
ATOM 945 C CA . ASN A 1 116 ? 5.249 -7.525 -9.882 1.00 89.94 116 ASN A CA 1
ATOM 946 C C . ASN A 1 116 ? 5.605 -6.033 -9.772 1.00 89.94 116 ASN A C 1
ATOM 948 O O . ASN A 1 116 ? 6.628 -5.605 -10.296 1.00 89.94 116 ASN A O 1
ATOM 952 N N . ASN A 1 117 ? 4.763 -5.223 -9.121 1.00 91.25 117 ASN A N 1
ATOM 953 C CA . ASN A 1 117 ? 4.925 -3.766 -9.100 1.00 91.25 117 ASN A CA 1
ATOM 954 C C . ASN A 1 117 ? 5.308 -3.192 -7.729 1.00 91.25 117 ASN A C 1
ATOM 956 O O . ASN A 1 117 ? 5.677 -2.020 -7.674 1.00 91.25 117 ASN A O 1
ATOM 960 N N . LEU A 1 118 ? 5.205 -3.963 -6.641 1.00 94.38 118 LEU A N 1
ATOM 961 C CA . LEU A 1 118 ? 5.577 -3.535 -5.296 1.00 94.38 118 LEU A CA 1
ATOM 962 C C . LEU A 1 118 ? 6.198 -4.681 -4.493 1.00 94.38 118 LEU A C 1
ATOM 964 O O . LEU A 1 118 ? 5.594 -5.735 -4.273 1.00 94.38 118 LEU A O 1
ATOM 968 N N . ARG A 1 119 ? 7.403 -4.439 -3.973 1.00 95.38 119 ARG A N 1
ATOM 969 C CA . ARG A 1 119 ? 8.143 -5.420 -3.179 1.00 95.38 119 ARG A CA 1
ATOM 970 C C . ARG A 1 119 ? 8.829 -4.768 -1.993 1.00 95.38 119 ARG A C 1
ATOM 972 O O . ARG A 1 119 ? 9.651 -3.878 -2.170 1.00 95.38 119 ARG A O 1
ATOM 979 N N . PHE A 1 120 ? 8.548 -5.258 -0.790 1.00 97.50 120 PHE A N 1
ATOM 980 C CA . PHE A 1 120 ? 9.327 -4.908 0.399 1.00 97.50 120 PHE A CA 1
ATOM 981 C C . PHE A 1 120 ? 10.512 -5.858 0.532 1.00 97.50 120 PHE A C 1
ATOM 983 O O . PHE A 1 120 ? 10.358 -7.077 0.416 1.00 97.50 120 PHE A O 1
ATOM 990 N N . VAL A 1 121 ? 11.698 -5.307 0.772 1.00 97.38 121 VAL A N 1
ATOM 991 C CA . VAL A 1 121 ? 12.963 -6.042 0.665 1.00 97.38 121 VAL A CA 1
ATOM 992 C C . VAL A 1 121 ? 13.754 -6.028 1.969 1.00 97.38 121 VAL A C 1
ATOM 994 O O . VAL A 1 121 ? 13.433 -5.307 2.915 1.00 97.38 121 VAL A O 1
ATOM 997 N N . VAL A 1 122 ? 14.759 -6.894 2.062 1.00 97.50 122 VAL A N 1
ATOM 998 C CA . VAL A 1 122 ? 15.729 -6.934 3.162 1.00 97.50 122 VAL A CA 1
ATOM 999 C C . VAL A 1 122 ? 17.047 -6.339 2.663 1.00 97.50 122 VAL A C 1
ATOM 1001 O O . VAL A 1 122 ? 17.541 -6.809 1.636 1.00 97.50 122 VAL A O 1
ATOM 1004 N N . PRO A 1 123 ? 17.624 -5.340 3.357 1.00 95.62 123 PRO A N 1
ATOM 1005 C CA . PRO A 1 123 ? 18.883 -4.739 2.945 1.00 95.62 123 PRO A CA 1
ATOM 1006 C C . PRO A 1 123 ? 20.011 -5.765 2.921 1.00 95.62 123 PRO A C 1
ATOM 1008 O O . PRO A 1 123 ? 20.159 -6.571 3.842 1.00 95.62 123 PRO A O 1
ATOM 1011 N N . ASN A 1 124 ? 20.822 -5.713 1.868 1.00 95.00 124 ASN A N 1
ATOM 1012 C CA . ASN A 1 124 ? 22.004 -6.548 1.713 1.00 95.00 124 ASN A CA 1
ATOM 1013 C C . ASN A 1 124 ? 23.230 -5.653 1.524 1.00 95.00 124 ASN A C 1
ATOM 1015 O O . ASN A 1 124 ? 23.396 -5.032 0.482 1.00 95.00 124 ASN A O 1
ATOM 1019 N N . ARG A 1 125 ? 24.101 -5.604 2.537 1.00 92.06 125 ARG A N 1
ATOM 1020 C CA . ARG A 1 125 ? 25.303 -4.753 2.531 1.00 92.06 125 ARG A CA 1
ATOM 1021 C C . ARG A 1 125 ? 26.318 -5.140 1.452 1.00 92.06 125 ARG A C 1
ATOM 1023 O O . ARG A 1 125 ? 27.120 -4.302 1.066 1.00 92.06 125 ARG A O 1
ATOM 1030 N N . ASN A 1 126 ? 26.260 -6.378 0.964 1.00 95.44 126 ASN A N 1
ATOM 1031 C CA . ASN A 1 126 ? 27.167 -6.898 -0.060 1.00 95.44 126 ASN A CA 1
ATOM 1032 C C . ASN A 1 126 ? 26.577 -6.802 -1.476 1.00 95.44 126 ASN A C 1
ATOM 1034 O O . ASN A 1 126 ? 27.182 -7.291 -2.423 1.00 95.44 126 ASN A O 1
ATOM 1038 N N . GLU A 1 127 ? 25.383 -6.228 -1.631 1.00 95.75 127 GLU A N 1
ATOM 1039 C CA . GLU A 1 127 ? 24.705 -6.089 -2.918 1.00 95.75 127 GLU A CA 1
ATOM 1040 C C .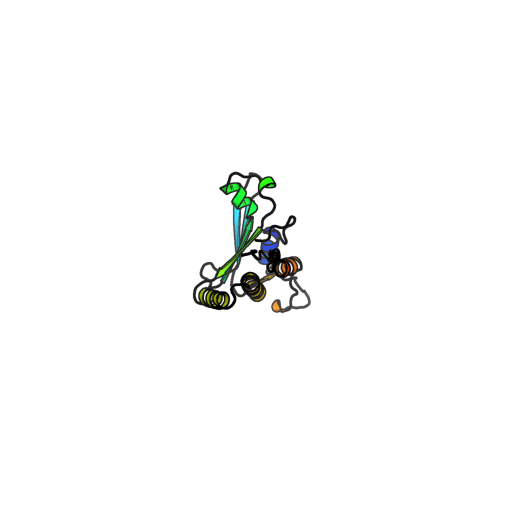 GLU A 1 127 ? 24.189 -4.658 -3.052 1.00 95.75 127 GLU A C 1
ATOM 1042 O O . GLU A 1 127 ? 23.217 -4.273 -2.404 1.00 95.75 127 GLU A O 1
ATOM 1047 N N . SER A 1 128 ? 24.839 -3.855 -3.889 1.00 92.94 128 SER A N 1
ATOM 1048 C CA . SER A 1 128 ? 24.443 -2.464 -4.117 1.00 92.94 128 SER A CA 1
ATOM 1049 C C . SER A 1 128 ? 23.174 -2.356 -4.964 1.00 92.94 128 SER A C 1
ATOM 1051 O O . SER A 1 128 ? 22.422 -1.388 -4.834 1.00 92.94 128 SER A O 1
ATOM 1053 N N . ASN A 1 129 ? 22.886 -3.354 -5.807 1.00 94.75 129 ASN A N 1
ATOM 1054 C CA . ASN A 1 129 ? 21.696 -3.353 -6.639 1.00 94.75 129 ASN A CA 1
ATOM 1055 C C . ASN A 1 129 ? 20.469 -3.817 -5.838 1.00 94.75 129 ASN A C 1
ATOM 1057 O O . ASN A 1 129 ? 20.206 -5.015 -5.693 1.00 94.75 129 ASN A O 1
ATOM 1061 N N . LYS A 1 130 ? 19.657 -2.848 -5.395 1.00 93.50 130 LYS A N 1
ATOM 1062 C CA . LYS A 1 130 ? 18.411 -3.072 -4.641 1.00 93.50 130 LYS A CA 1
ATOM 1063 C C . LYS A 1 130 ? 17.472 -4.082 -5.313 1.00 93.50 130 LYS A C 1
ATOM 1065 O O . LYS A 1 130 ? 16.825 -4.859 -4.617 1.00 93.50 130 LYS A O 1
ATOM 1070 N N . SER A 1 131 ? 17.429 -4.148 -6.651 1.00 93.19 131 SER A N 1
ATOM 1071 C CA . SER A 1 131 ? 16.573 -5.108 -7.374 1.00 93.19 131 SER A CA 1
ATOM 1072 C C . SER A 1 131 ? 16.884 -6.575 -7.050 1.00 93.19 131 SER A C 1
ATOM 1074 O O . SER A 1 131 ? 15.982 -7.409 -7.091 1.00 93.19 131 SER A O 1
ATOM 1076 N N . ARG A 1 132 ? 18.125 -6.882 -6.649 1.00 95.19 132 ARG A N 1
ATOM 1077 C CA . ARG A 1 132 ? 18.582 -8.225 -6.256 1.00 95.19 132 ARG A CA 1
ATOM 1078 C C . ARG A 1 132 ? 18.401 -8.516 -4.769 1.00 95.19 132 ARG A C 1
ATOM 1080 O O . ARG A 1 132 ? 18.660 -9.632 -4.319 1.00 95.19 132 ARG A O 1
ATOM 1087 N N . TRP A 1 133 ? 17.955 -7.539 -3.982 1.00 97.19 133 TRP A N 1
ATOM 1088 C CA . TRP A 1 133 ? 17.668 -7.761 -2.569 1.00 97.19 133 TRP A CA 1
ATOM 1089 C C . TRP A 1 133 ? 16.525 -8.755 -2.416 1.00 97.19 133 TRP A C 1
ATOM 1091 O O . TRP A 1 133 ? 15.593 -8.790 -3.223 1.00 97.19 133 TRP A O 1
ATOM 1101 N N . LYS A 1 134 ? 16.586 -9.577 -1.368 1.00 97.06 134 LYS A N 1
ATOM 1102 C CA . LYS A 1 134 ? 15.557 -10.585 -1.098 1.00 97.06 134 LYS A CA 1
ATOM 1103 C C . LYS A 1 134 ? 14.275 -9.922 -0.614 1.00 97.06 134 LYS A C 1
ATOM 1105 O O . LYS A 1 134 ? 14.320 -8.918 0.098 1.00 97.06 134 LYS A O 1
ATOM 1110 N N . THR A 1 135 ? 13.137 -10.496 -0.987 1.00 96.75 135 THR A N 1
ATOM 1111 C CA . THR A 1 135 ? 11.834 -10.078 -0.465 1.00 96.75 135 THR A CA 1
ATOM 1112 C C . THR A 1 135 ? 11.786 -10.341 1.038 1.00 96.75 135 THR A C 1
ATOM 1114 O O . THR A 1 135 ? 12.356 -11.314 1.529 1.00 96.75 135 THR A O 1
ATOM 1117 N N . CYS A 1 136 ? 11.156 -9.456 1.806 1.00 96.50 136 CYS A N 1
ATOM 1118 C CA . CYS A 1 136 ? 11.018 -9.676 3.238 1.00 96.50 136 CYS A CA 1
ATOM 1119 C C . CYS A 1 136 ? 9.924 -10.716 3.540 1.00 96.50 136 CYS A C 1
ATOM 1121 O O . CYS A 1 136 ? 8.879 -10.781 2.891 1.00 96.50 136 CYS A O 1
ATOM 1123 N N . ARG A 1 137 ? 10.139 -11.496 4.604 1.00 95.44 137 ARG A N 1
ATOM 1124 C CA . ARG A 1 137 ? 9.296 -12.648 4.957 1.00 95.44 137 ARG A CA 1
ATOM 1125 C C . ARG A 1 137 ? 7.817 -12.311 5.165 1.00 95.44 137 ARG A C 1
ATOM 1127 O O . ARG A 1 137 ? 6.952 -13.132 4.872 1.00 95.44 137 ARG A O 1
ATOM 1134 N N . PHE A 1 138 ? 7.497 -11.141 5.725 1.00 94.56 138 PHE A N 1
ATOM 1135 C CA . PHE A 1 138 ? 6.092 -10.776 5.936 1.00 94.56 138 PHE A CA 1
ATOM 1136 C C . PHE A 1 138 ? 5.365 -10.552 4.607 1.00 94.56 138 PHE A C 1
ATOM 1138 O O . PHE A 1 138 ? 4.186 -10.881 4.504 1.00 94.56 138 PHE A O 1
ATOM 1145 N N . TRP A 1 139 ? 6.069 -10.021 3.603 1.00 95.44 139 TRP A N 1
ATOM 1146 C CA . TRP A 1 139 ? 5.505 -9.734 2.291 1.00 95.44 139 TRP A CA 1
ATOM 1147 C C . TRP A 1 139 ? 5.302 -11.018 1.497 1.00 95.44 139 TRP A C 1
ATOM 1149 O O . TRP A 1 139 ? 4.220 -11.232 0.965 1.00 95.44 139 TRP A O 1
ATOM 1159 N N . GLU A 1 140 ? 6.278 -11.930 1.531 1.00 93.75 140 GLU A N 1
ATOM 1160 C CA . GLU A 1 140 ? 6.141 -13.273 0.947 1.00 93.75 140 GLU A CA 1
ATOM 1161 C C . GLU A 1 140 ? 4.926 -14.010 1.521 1.00 93.75 140 GLU A C 1
ATOM 1163 O O . GLU A 1 140 ? 4.099 -14.533 0.781 1.00 93.75 140 GLU A O 1
ATOM 1168 N N . ARG A 1 141 ? 4.764 -13.990 2.851 1.00 91.81 141 ARG A N 1
ATOM 1169 C CA . ARG A 1 141 ? 3.609 -14.609 3.516 1.00 91.81 141 ARG A CA 1
ATOM 1170 C C . ARG A 1 141 ? 2.287 -13.948 3.138 1.00 91.81 141 ARG A C 1
ATOM 1172 O O . ARG A 1 141 ? 1.292 -14.649 3.009 1.00 91.81 141 ARG A O 1
ATOM 1179 N N . PHE A 1 142 ? 2.267 -12.623 3.011 1.00 91.06 142 PHE A N 1
ATOM 1180 C CA . PHE A 1 142 ? 1.068 -11.883 2.625 1.00 91.06 142 PHE A CA 1
ATOM 1181 C C . PHE A 1 142 ? 0.627 -12.223 1.198 1.00 91.06 142 PHE A C 1
ATOM 1183 O O . PHE A 1 142 ? -0.547 -12.514 0.985 1.00 91.06 142 PHE A O 1
ATOM 1190 N N . LEU A 1 143 ? 1.566 -12.235 0.248 1.00 88.69 143 LEU A N 1
ATOM 1191 C CA . LEU A 1 143 ? 1.287 -12.577 -1.146 1.00 88.69 143 LEU A CA 1
ATOM 1192 C C . LEU A 1 143 ? 0.886 -14.056 -1.295 1.00 88.69 143 LEU A C 1
ATOM 1194 O O . LEU A 1 143 ? -0.110 -14.355 -1.946 1.00 88.69 143 LEU A O 1
ATOM 1198 N N . GLY A 1 144 ? 1.599 -14.973 -0.629 1.00 82.19 144 GLY A N 1
ATOM 1199 C CA . GLY A 1 144 ? 1.328 -16.415 -0.700 1.00 82.19 144 GLY A CA 1
ATOM 1200 C C . GLY A 1 144 ? 0.047 -16.862 0.015 1.00 82.19 144 GLY A C 1
ATOM 1201 O O . GLY A 1 144 ? -0.552 -17.868 -0.350 1.00 82.19 144 GLY A O 1
ATOM 1202 N N . ALA A 1 145 ? -0.448 -16.104 0.999 1.00 69.38 145 ALA A N 1
ATOM 1203 C CA . ALA A 1 145 ? -1.711 -16.427 1.671 1.00 69.38 145 ALA A CA 1
ATOM 1204 C C . ALA A 1 145 ? -2.937 -16.362 0.744 1.00 69.38 145 ALA A C 1
ATOM 1206 O O . ALA A 1 145 ? -4.001 -16.872 1.093 1.00 69.38 145 ALA A O 1
ATOM 1207 N N . VAL A 1 146 ? -2.808 -15.736 -0.426 1.00 59.47 146 VAL A N 1
ATOM 1208 C CA . VAL A 1 146 ? -3.914 -15.585 -1.380 1.00 59.47 146 VAL A CA 1
ATOM 1209 C C . VAL A 1 146 ? -4.042 -16.783 -2.301 1.00 59.47 146 VAL A C 1
ATOM 1211 O O . VAL A 1 146 ? -5.157 -17.108 -2.700 1.00 59.47 146 VAL A O 1
ATOM 1214 N N . GLU A 1 147 ? -2.956 -17.520 -2.534 1.00 54.25 147 GLU A N 1
ATOM 1215 C CA . GLU A 1 147 ? -3.032 -18.827 -3.192 1.00 54.25 147 GLU A CA 1
ATOM 1216 C C . GLU A 1 147 ? -3.947 -19.788 -2.413 1.00 54.25 147 GLU A C 1
ATOM 1218 O O . GLU A 1 147 ? -4.671 -20.576 -3.014 1.00 54.25 147 GLU A O 1
ATOM 1223 N N . VAL A 1 148 ? -4.007 -19.653 -1.081 1.00 50.03 148 VAL A N 1
ATOM 1224 C CA . VAL A 1 148 ? -4.891 -20.435 -0.194 1.00 50.03 148 VAL A CA 1
ATOM 1225 C C . VAL A 1 148 ? -6.359 -19.974 -0.264 1.00 50.03 148 VAL A C 1
ATOM 1227 O O . VAL A 1 148 ? -7.262 -20.720 0.104 1.00 50.03 148 VAL A O 1
ATOM 1230 N N . LEU A 1 149 ? -6.624 -18.756 -0.751 1.00 49.12 149 LEU A N 1
ATOM 1231 C CA . LEU A 1 149 ? -7.974 -18.202 -0.914 1.00 49.12 149 LEU A CA 1
ATOM 1232 C C . LEU A 1 149 ? -8.603 -18.488 -2.280 1.00 49.12 149 LEU A C 1
ATOM 1234 O O . LEU A 1 149 ? -9.749 -18.078 -2.492 1.00 49.12 149 LEU A O 1
ATOM 1238 N N . LYS A 1 150 ? -7.901 -19.180 -3.194 1.00 46.94 150 LYS A N 1
ATOM 1239 C CA . LYS A 1 150 ? -8.524 -19.723 -4.408 1.00 46.94 150 LYS A CA 1
ATOM 1240 C C . LYS A 1 150 ? -9.750 -20.535 -3.979 1.00 46.94 150 LYS A C 1
ATOM 1242 O O . LYS A 1 150 ? -9.636 -21.456 -3.174 1.00 46.94 150 LYS A O 1
ATOM 1247 N N . LEU A 1 151 ? -10.921 -20.099 -4.447 1.00 38.31 151 LEU A N 1
ATOM 1248 C CA . LEU A 1 151 ? -12.253 -20.525 -4.015 1.00 38.31 151 LEU A CA 1
ATOM 1249 C C . LEU A 1 151 ? -12.321 -22.019 -3.666 1.00 38.31 151 LEU A C 1
ATOM 1251 O O . LEU A 1 151 ? -12.356 -22.874 -4.550 1.00 38.31 151 LEU A O 1
ATOM 1255 N N . GLN A 1 152 ? -12.470 -22.333 -2.377 1.00 39.22 152 GLN A N 1
ATOM 1256 C CA . GLN A 1 152 ? -13.208 -23.533 -2.006 1.00 39.22 152 GLN A CA 1
ATOM 1257 C C . GLN A 1 152 ? -14.659 -23.295 -2.413 1.00 39.22 152 GLN A C 1
ATOM 1259 O O . GLN A 1 152 ? -15.437 -22.698 -1.673 1.00 39.22 152 GLN A O 1
ATOM 1264 N N . VAL A 1 153 ? -15.014 -23.723 -3.621 1.00 41.38 153 VAL A N 1
ATOM 1265 C CA . VAL A 1 153 ? -16.414 -23.873 -4.004 1.00 41.38 153 VAL A CA 1
ATOM 1266 C C . VAL A 1 153 ? -16.945 -25.034 -3.161 1.00 41.38 153 VAL A C 1
ATOM 1268 O O . VAL A 1 153 ? -16.421 -26.146 -3.295 1.00 41.38 153 VAL A O 1
ATOM 1271 N N . PRO A 1 154 ? -17.939 -24.838 -2.274 1.00 45.47 154 PRO A N 1
ATOM 1272 C CA . PRO A 1 154 ? -18.611 -25.969 -1.658 1.00 45.47 154 PRO A CA 1
ATOM 1273 C C . PRO A 1 154 ? -19.154 -26.827 -2.797 1.00 45.47 154 PRO A C 1
ATOM 1275 O O . PRO A 1 154 ? -19.954 -26.349 -3.603 1.00 45.47 154 PRO A O 1
ATOM 1278 N N . LYS A 1 155 ? -18.691 -28.077 -2.911 1.00 40.53 155 LYS A N 1
ATOM 1279 C CA . LYS A 1 155 ? -19.296 -29.025 -3.846 1.00 40.53 155 LYS A CA 1
ATOM 1280 C C . LYS A 1 155 ? -20.764 -29.131 -3.454 1.00 40.53 155 LYS A C 1
ATOM 1282 O O . LYS A 1 155 ? -21.077 -29.664 -2.392 1.00 40.53 155 LYS A O 1
ATOM 1287 N N . HIS A 1 156 ? -21.654 -28.602 -4.286 1.00 39.78 156 HIS A N 1
ATOM 1288 C CA . HIS A 1 156 ? -23.070 -28.885 -4.156 1.00 39.78 156 HIS A CA 1
ATOM 1289 C C . HIS A 1 156 ? -23.229 -30.384 -4.425 1.00 39.78 156 HIS A C 1
ATOM 1291 O O . HIS A 1 156 ? -23.157 -30.831 -5.569 1.00 39.78 156 HIS A O 1
ATOM 1297 N N . ILE A 1 157 ? -23.329 -31.182 -3.361 1.00 49.38 157 ILE A N 1
ATOM 1298 C CA . ILE A 1 157 ? -23.697 -32.589 -3.474 1.00 49.38 157 ILE A CA 1
ATOM 1299 C C . ILE A 1 157 ? -25.163 -32.572 -3.890 1.00 49.38 157 ILE A C 1
ATOM 1301 O O . ILE A 1 157 ? -26.042 -32.384 -3.054 1.00 49.38 157 ILE A O 1
ATOM 1305 N N . ILE A 1 158 ? -25.425 -32.706 -5.189 1.00 51.31 158 ILE A N 1
ATOM 1306 C CA . ILE A 1 158 ? -26.776 -32.965 -5.681 1.00 51.31 158 ILE A CA 1
ATOM 1307 C C . ILE A 1 158 ? -27.160 -34.345 -5.130 1.00 51.31 158 ILE A C 1
ATOM 1309 O O . ILE A 1 158 ? -26.487 -35.326 -5.464 1.00 51.31 158 ILE A O 1
ATOM 1313 N N . PRO A 1 159 ? -28.200 -34.471 -4.286 1.00 51.78 159 PRO A N 1
ATOM 1314 C CA . PRO A 1 159 ? -28.680 -35.780 -3.884 1.00 51.78 159 PRO A CA 1
ATOM 1315 C C . PRO A 1 159 ? -29.212 -36.477 -5.136 1.00 51.78 159 PRO A C 1
ATOM 1317 O O . PRO A 1 159 ? -30.093 -35.949 -5.818 1.00 51.78 159 PRO A O 1
ATOM 1320 N N . LEU A 1 160 ? -28.669 -37.653 -5.450 1.00 51.81 160 LEU A N 1
ATOM 1321 C CA . LEU A 1 160 ? -29.201 -38.523 -6.496 1.00 51.81 160 LEU A CA 1
ATOM 1322 C C . LEU A 1 160 ? -30.696 -38.745 -6.225 1.00 51.81 160 LEU A C 1
ATOM 1324 O O . LEU A 1 160 ? -31.069 -39.381 -5.235 1.00 51.81 160 LEU A O 1
ATOM 1328 N N . ARG A 1 161 ? -31.563 -38.199 -7.089 1.00 48.28 161 ARG A N 1
ATOM 1329 C CA . ARG A 1 161 ? -32.994 -38.512 -7.071 1.00 48.28 161 ARG A CA 1
ATOM 1330 C C . ARG A 1 161 ? -33.137 -40.014 -7.297 1.00 48.28 161 ARG A C 1
ATOM 1332 O O . ARG A 1 161 ? -32.784 -40.521 -8.359 1.00 48.28 161 ARG A O 1
ATOM 1339 N N . LYS A 1 162 ? -33.662 -40.724 -6.298 1.00 51.84 162 LYS A N 1
ATOM 1340 C CA . LYS A 1 162 ? -34.122 -42.101 -6.475 1.00 51.84 162 LYS A CA 1
ATOM 1341 C C . LYS A 1 162 ? -35.287 -42.077 -7.466 1.00 51.84 162 LYS A C 1
ATOM 1343 O O . LYS A 1 162 ? -36.299 -41.433 -7.200 1.00 51.84 162 LYS A O 1
ATOM 1348 N N . HIS A 1 163 ? -35.136 -42.758 -8.598 1.00 40.50 163 HIS A N 1
ATOM 1349 C CA . HIS A 1 163 ? -36.249 -43.053 -9.493 1.00 40.50 163 HIS A CA 1
ATOM 1350 C C . HIS A 1 163 ? -37.243 -43.956 -8.752 1.00 40.50 163 HIS A C 1
ATOM 1352 O O . HIS A 1 163 ? -36.950 -45.116 -8.469 1.00 40.50 163 HIS A O 1
ATOM 1358 N N . SER A 1 164 ? -38.415 -43.423 -8.421 1.00 50.25 164 SER A N 1
ATOM 1359 C CA . SER A 1 164 ? -39.585 -44.222 -8.072 1.00 50.25 164 SER A CA 1
ATOM 1360 C C . SER A 1 164 ? -40.260 -44.663 -9.372 1.00 50.25 164 SER A C 1
ATOM 1362 O O . SER A 1 164 ? -40.942 -43.865 -10.016 1.00 50.25 164 SER A O 1
ATOM 1364 N N . ASN A 1 165 ? -40.064 -45.919 -9.774 1.00 40.81 165 ASN A N 1
ATOM 1365 C CA . ASN A 1 165 ? -40.854 -46.532 -10.839 1.00 40.81 165 ASN A CA 1
ATOM 1366 C C . ASN A 1 165 ? -42.266 -46.819 -10.312 1.00 40.81 165 ASN A C 1
ATOM 1368 O O . ASN A 1 165 ? -42.496 -47.827 -9.650 1.00 40.81 165 ASN A O 1
ATOM 1372 N N . GLY A 1 166 ? -43.209 -45.927 -10.609 1.00 47.34 166 GLY A N 1
ATOM 1373 C CA . GLY A 1 166 ? -44.629 -46.251 -10.595 1.00 47.34 166 GLY A CA 1
ATOM 1374 C C . GLY A 1 166 ? -45.023 -46.788 -11.966 1.00 47.34 166 GLY A C 1
ATOM 1375 O O . GLY A 1 166 ? -45.082 -46.014 -12.915 1.00 47.34 166 GLY A O 1
ATOM 1376 N N . SER A 1 167 ? -45.292 -48.091 -12.074 1.00 47.91 167 SER A N 1
ATOM 1377 C CA . SER A 1 167 ? -46.036 -48.638 -13.210 1.00 47.91 167 SER A CA 1
ATOM 1378 C C . SER A 1 167 ? -47.418 -49.048 -12.728 1.00 47.91 167 SER A C 1
ATOM 1380 O O . SER A 1 167 ? -47.571 -49.924 -11.877 1.00 47.91 167 SER A O 1
ATOM 1382 N N . GLN A 1 168 ? -48.405 -48.345 -13.272 1.00 43.56 168 GLN A N 1
ATOM 1383 C CA . GLN A 1 168 ? -49.833 -48.576 -13.130 1.00 43.56 168 GLN A CA 1
ATOM 1384 C C . GLN A 1 168 ? -50.197 -49.995 -13.591 1.00 43.56 168 GLN A C 1
ATOM 1386 O O . GLN A 1 168 ? -49.715 -50.464 -14.622 1.00 43.56 168 GLN A O 1
ATOM 1391 N N . ARG A 1 169 ? -51.082 -50.658 -12.839 1.00 44.56 169 ARG A N 1
ATOM 1392 C CA . ARG A 1 169 ? -51.937 -51.720 -13.377 1.00 44.56 169 ARG A CA 1
ATOM 1393 C C . ARG A 1 169 ? -53.120 -51.046 -14.067 1.00 44.56 169 ARG A C 1
ATOM 1395 O O . ARG A 1 169 ? -53.778 -50.212 -13.450 1.00 44.56 169 ARG A O 1
ATOM 1402 N N . VAL A 1 170 ? -53.383 -51.422 -15.311 1.00 45.59 170 VAL A N 1
ATOM 1403 C CA . VAL A 1 170 ? -54.633 -51.141 -16.021 1.00 45.59 170 VAL A CA 1
ATOM 1404 C C . VAL A 1 170 ? -55.173 -52.454 -16.580 1.00 45.59 170 VAL A C 1
ATOM 1406 O O . VAL A 1 170 ? -54.407 -53.199 -17.188 1.00 45.59 170 VAL A O 1
ATOM 1409 N N . ALA A 1 171 ? -56.478 -52.641 -16.352 1.00 43.28 171 ALA A N 1
ATOM 1410 C CA . ALA A 1 171 ? -57.381 -53.725 -16.760 1.00 43.28 171 ALA A CA 1
ATOM 1411 C C . ALA A 1 171 ? -57.107 -55.120 -16.170 1.00 43.28 171 ALA A C 1
ATOM 1413 O O . ALA A 1 171 ? -56.141 -55.793 -16.586 1.00 43.28 171 ALA A O 1
#

Sequence (171 aa):
MIRTKKPFFTIEQIKKKCEKEEFISNSEGYHFDESKFDDFDTAKTVYIGAGKSGLSYRFYDKDKEVCSKHNKTLDEVGSWKRTEMQLRDDKAHAFAMTFKDRPLELGELAFGLLANNLRFVVPNRNESNKSRWKTCRFWERFLGAVEVLKLQVPKHIIPLRKHSNGSQRVA

Organism: NCBI:txid408170

Foldseek 3Di:
DDDDLDALDDLVRVVVLVVVVQKAAPADDKDKDWDDLDPVDTKIKIKTHDPPDQKIKIKTFVLSVCCVVVVDDCVVSHGDIDMDMDGDDPRVVVLVVVCVVPVLCNLVSVLVVCPVGMFRFDDDPVDPPSVPGHGDPSSVCVSVVSVVVSDPPPPPPDPPPDDDDDDDDDD